Protein AF-A0AAP9NGS4-F1 (afdb_monomer_lite)

pLDDT: mean 83.51, std 16.22, range [37.78, 94.94]

Radius of gyration: 12.05 Å; chains: 1; bounding box: 30×24×32 Å

Structure (mmCIF, N/CA/C/O backbone):
data_AF-A0AAP9NGS4-F1
#
_entry.id   AF-A0AAP9NGS4-F1
#
loop_
_atom_site.group_PDB
_atom_site.id
_atom_site.type_symbol
_atom_site.label_atom_id
_atom_site.label_alt_id
_atom_site.label_comp_id
_atom_site.label_asym_id
_atom_site.label_entity_id
_atom_site.label_seq_id
_atom_site.pdbx_PDB_ins_code
_atom_site.Cartn_x
_atom_site.Cartn_y
_atom_site.Cartn_z
_atom_site.occupancy
_atom_site.B_iso_or_equiv
_atom_site.auth_seq_id
_atom_site.auth_comp_id
_atom_site.auth_asym_id
_atom_site.auth_atom_id
_atom_site.pdbx_PDB_model_num
ATOM 1 N N . MET A 1 1 ? 23.829 14.867 -18.191 1.00 37.78 1 MET A N 1
ATOM 2 C CA . MET A 1 1 ? 22.391 15.194 -18.119 1.00 37.78 1 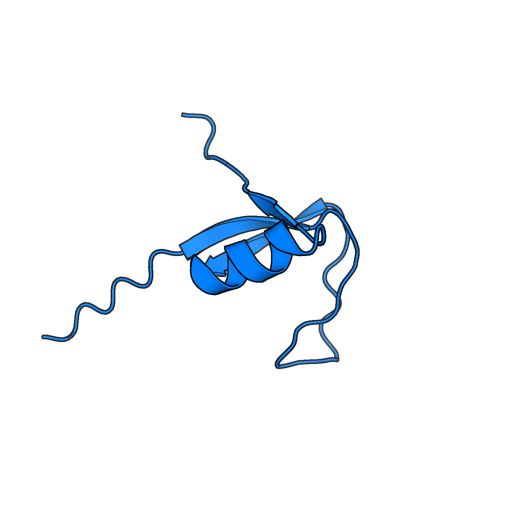MET A CA 1
ATOM 3 C C . MET A 1 1 ? 21.720 13.995 -17.481 1.00 37.78 1 MET A C 1
ATOM 5 O O . MET A 1 1 ? 21.527 12.990 -18.147 1.00 37.78 1 MET A O 1
ATOM 9 N N . GLU A 1 2 ? 21.522 14.040 -16.168 1.00 45.41 2 GLU A N 1
ATOM 10 C CA . GLU A 1 2 ? 20.921 12.950 -15.395 1.00 45.41 2 GLU A CA 1
ATOM 11 C C . GLU A 1 2 ? 19.398 13.046 -15.506 1.00 45.41 2 GLU A C 1
ATOM 13 O O . GLU A 1 2 ? 18.730 13.632 -14.660 1.00 45.41 2 GLU A O 1
ATOM 18 N N . THR A 1 3 ? 18.825 12.501 -16.576 1.00 43.72 3 THR A N 1
ATOM 19 C CA . THR A 1 3 ? 17.396 12.168 -16.596 1.00 43.72 3 THR A CA 1
ATOM 20 C C . THR A 1 3 ? 17.212 10.903 -15.775 1.00 43.72 3 THR A C 1
ATOM 22 O O . THR A 1 3 ? 17.167 9.795 -16.305 1.00 43.72 3 THR A O 1
ATOM 25 N N . ASN A 1 4 ? 17.171 11.068 -14.455 1.00 50.47 4 ASN A N 1
ATOM 26 C CA . ASN A 1 4 ? 16.733 10.028 -13.539 1.00 50.47 4 ASN A CA 1
ATOM 27 C C . ASN A 1 4 ? 15.202 9.949 -13.672 1.00 50.47 4 ASN A C 1
ATOM 29 O O . ASN A 1 4 ? 14.466 10.477 -12.840 1.00 50.47 4 ASN A O 1
ATOM 33 N N . ASN A 1 5 ? 14.725 9.375 -14.784 1.00 52.59 5 ASN A N 1
ATOM 34 C CA . ASN A 1 5 ? 13.333 8.965 -14.948 1.00 52.59 5 ASN A CA 1
ATOM 35 C C . ASN A 1 5 ? 13.089 7.843 -13.937 1.00 52.59 5 ASN A C 1
ATOM 37 O O . ASN A 1 5 ? 13.166 6.663 -14.264 1.00 52.59 5 ASN A O 1
ATOM 41 N N . LYS A 1 6 ? 12.865 8.208 -12.676 1.00 60.62 6 LYS A N 1
ATOM 42 C CA . LYS A 1 6 ? 12.306 7.295 -11.692 1.00 60.62 6 LYS A CA 1
ATOM 43 C C . LYS A 1 6 ? 10.878 7.046 -12.139 1.00 60.62 6 LYS A C 1
ATOM 45 O O . LYS A 1 6 ? 9.996 7.846 -11.851 1.00 60.62 6 LYS A O 1
ATOM 50 N N . GLU A 1 7 ? 10.688 5.998 -12.928 1.00 77.69 7 GLU A N 1
ATOM 51 C CA . GLU A 1 7 ? 9.366 5.510 -13.282 1.00 77.69 7 GLU A CA 1
ATOM 52 C C . GLU A 1 7 ? 8.634 5.214 -11.970 1.00 77.69 7 GLU A C 1
ATOM 54 O O . GLU A 1 7 ? 9.034 4.353 -11.175 1.00 77.69 7 GLU A O 1
ATOM 59 N N . THR A 1 8 ? 7.625 6.030 -11.686 1.00 84.50 8 THR A N 1
ATOM 60 C CA . THR A 1 8 ? 6.719 5.831 -10.569 1.00 84.50 8 THR A CA 1
ATOM 61 C C . THR A 1 8 ? 5.466 5.137 -11.073 1.00 84.50 8 THR A C 1
ATOM 63 O O . THR A 1 8 ? 5.015 5.334 -12.201 1.00 84.50 8 THR A O 1
ATOM 66 N N . VAL A 1 9 ? 4.918 4.274 -10.233 1.00 89.56 9 VAL A N 1
ATOM 67 C CA . VAL A 1 9 ? 3.701 3.517 -10.489 1.00 89.56 9 VAL A CA 1
ATOM 68 C C . VAL A 1 9 ? 2.738 3.750 -9.342 1.00 89.56 9 VAL A C 1
ATOM 70 O O . VAL A 1 9 ? 3.142 3.952 -8.191 1.00 89.56 9 VAL A O 1
ATOM 73 N N . LYS A 1 10 ? 1.449 3.725 -9.664 1.00 91.81 10 LYS A N 1
ATOM 74 C CA . LYS A 1 10 ? 0.398 3.841 -8.664 1.00 91.81 10 LYS A CA 1
ATOM 75 C C . LYS A 1 10 ? 0.088 2.478 -8.075 1.00 91.81 10 LYS A C 1
ATOM 77 O O . LYS A 1 10 ? -0.006 1.483 -8.792 1.00 91.81 10 LYS A O 1
ATOM 82 N N . VAL A 1 11 ? -0.071 2.447 -6.764 1.00 92.25 11 VAL A N 1
ATOM 83 C CA . VAL A 1 11 ? -0.512 1.285 -6.004 1.00 92.25 11 VAL A CA 1
ATOM 84 C C . VAL A 1 11 ? -1.634 1.692 -5.059 1.00 92.25 11 VAL A C 1
ATOM 86 O O . VAL A 1 11 ? -1.617 2.789 -4.509 1.00 92.25 11 VAL A O 1
ATOM 89 N N . GLU A 1 12 ? -2.600 0.813 -4.851 1.00 94.31 12 GLU A N 1
ATOM 90 C CA . GLU A 1 12 ? -3.664 0.975 -3.873 1.00 94.31 12 GLU A CA 1
ATOM 91 C C . GLU A 1 12 ? -3.317 0.138 -2.654 1.00 94.31 12 GLU A C 1
ATOM 93 O O . GLU A 1 12 ? -3.003 -1.045 -2.747 1.00 94.31 12 GLU A O 1
ATOM 98 N N . VAL A 1 13 ? -3.345 0.761 -1.487 1.00 94.94 13 VAL A N 1
ATOM 99 C CA . VAL A 1 13 ? -3.070 0.092 -0.221 1.00 94.94 13 VAL A CA 1
ATOM 100 C C . VAL A 1 13 ? -4.212 -0.877 0.084 1.00 94.94 13 VAL A C 1
ATOM 102 O O . VAL A 1 13 ? -5.349 -0.452 0.259 1.00 94.94 13 VAL A O 1
ATOM 105 N N . VAL A 1 14 ? -3.914 -2.165 0.232 1.00 94.81 14 VAL A N 1
ATOM 106 C CA . VAL A 1 14 ? -4.909 -3.199 0.578 1.00 94.81 14 VAL A CA 1
ATOM 107 C C . VAL A 1 14 ? -4.853 -3.604 2.046 1.00 94.81 14 VAL A C 1
ATOM 109 O O . VAL A 1 14 ? -5.837 -4.085 2.605 1.00 94.81 14 VAL A O 1
ATOM 112 N N . GLN A 1 15 ? -3.726 -3.348 2.713 1.00 93.50 15 GLN A N 1
ATOM 113 C CA . GLN A 1 15 ? -3.576 -3.520 4.155 1.00 93.50 15 GLN A CA 1
ATOM 114 C C . GLN A 1 15 ? -2.917 -2.291 4.771 1.00 93.50 15 GLN A C 1
ATOM 116 O O . GLN A 1 15 ? -1.999 -1.737 4.178 1.00 93.50 15 GLN A O 1
ATOM 121 N N . PRO A 1 16 ? -3.329 -1.850 5.970 1.00 93.62 16 PRO A N 1
ATOM 122 C CA . PRO A 1 16 ? -2.758 -0.655 6.560 1.00 93.62 16 PRO A CA 1
ATOM 123 C C . PRO A 1 16 ? -1.303 -0.894 6.981 1.00 93.62 16 PRO A C 1
ATOM 125 O O . PRO A 1 16 ? -1.008 -1.812 7.748 1.00 93.62 16 PRO A O 1
ATOM 128 N N . PHE A 1 17 ? -0.391 -0.034 6.529 1.00 91.88 17 PHE A N 1
ATOM 129 C CA . PHE A 1 17 ? 1.028 -0.098 6.883 1.00 91.88 17 PHE A CA 1
ATOM 130 C C . PHE A 1 17 ? 1.602 1.291 7.151 1.00 91.88 17 PHE A C 1
ATOM 132 O O . PHE A 1 17 ? 1.054 2.309 6.735 1.00 91.88 17 PHE A O 1
ATOM 139 N N . ARG A 1 18 ? 2.711 1.345 7.892 1.00 92.31 18 ARG A N 1
ATOM 140 C CA . ARG A 1 18 ? 3.419 2.601 8.172 1.00 92.31 18 ARG A CA 1
ATOM 141 C C . ARG A 1 18 ? 4.513 2.843 7.148 1.00 92.31 18 ARG A C 1
ATOM 143 O O . ARG A 1 18 ? 5.155 1.883 6.716 1.00 92.31 18 ARG A O 1
ATOM 150 N N . ASP A 1 19 ? 4.767 4.106 6.819 1.00 88.25 19 ASP A N 1
ATOM 151 C CA . ASP A 1 19 ? 5.907 4.430 5.969 1.00 88.25 19 ASP A CA 1
ATOM 152 C C . ASP A 1 19 ? 7.230 4.045 6.654 1.00 88.25 19 ASP A C 1
ATOM 154 O O . ASP A 1 19 ? 7.397 4.100 7.878 1.00 88.25 19 ASP A O 1
ATOM 158 N N . LYS A 1 20 ? 8.184 3.602 5.834 1.00 83.12 20 LYS A N 1
ATOM 159 C CA . LYS A 1 20 ? 9.498 3.147 6.301 1.00 83.12 20 LYS A CA 1
ATOM 160 C C . LYS A 1 20 ? 10.383 4.313 6.756 1.00 83.12 20 LYS A C 1
ATOM 162 O O . LYS A 1 20 ? 11.244 4.096 7.606 1.00 83.12 20 LYS A O 1
ATOM 167 N N . PHE A 1 21 ? 10.211 5.500 6.174 1.00 84.38 21 PHE A N 1
ATOM 168 C CA . PHE A 1 21 ? 10.977 6.703 6.497 1.00 84.38 21 PHE A CA 1
ATOM 169 C C . PHE A 1 21 ? 10.273 7.547 7.559 1.00 84.38 21 PHE A C 1
ATOM 171 O O . PHE A 1 21 ? 10.946 8.056 8.452 1.00 84.38 21 PHE A O 1
ATOM 178 N N . ASP A 1 22 ? 8.940 7.620 7.521 1.00 86.06 22 ASP A N 1
ATOM 179 C CA . ASP A 1 22 ? 8.148 8.337 8.518 1.00 86.06 22 ASP A CA 1
ATOM 180 C C . ASP A 1 22 ? 7.093 7.444 9.184 1.00 86.06 22 ASP A C 1
ATOM 182 O O . ASP A 1 22 ? 5.997 7.205 8.678 1.00 86.06 22 ASP A O 1
ATOM 186 N N . LYS A 1 23 ? 7.409 6.972 10.393 1.00 87.06 23 LYS A N 1
ATOM 187 C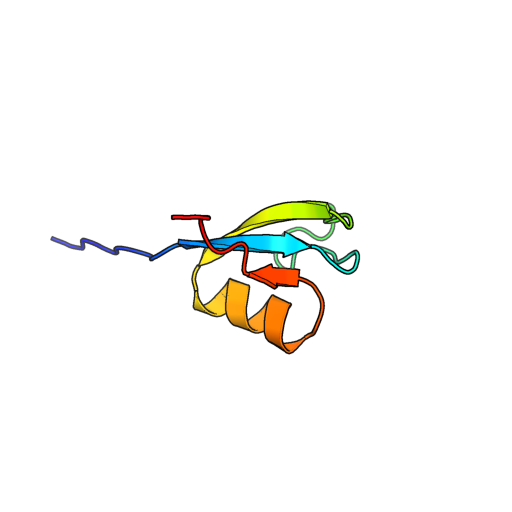 CA . LYS A 1 23 ? 6.514 6.094 11.165 1.00 87.06 23 LYS A CA 1
ATOM 188 C C . LYS A 1 23 ? 5.232 6.789 11.641 1.00 87.06 23 LYS A C 1
ATOM 190 O O . LYS A 1 23 ? 4.360 6.099 12.175 1.00 87.06 23 LYS A O 1
ATOM 195 N N . SER A 1 24 ? 5.121 8.110 11.491 1.00 91.44 24 SER A N 1
ATOM 196 C CA . SER A 1 24 ? 3.897 8.864 11.786 1.00 91.44 24 SER A CA 1
ATOM 197 C C . SER A 1 24 ? 2.881 8.735 10.653 1.00 91.44 24 SER A C 1
ATOM 199 O O . SER A 1 24 ? 1.683 8.892 10.884 1.00 91.44 24 SER A O 1
ATOM 201 N N . ILE A 1 25 ? 3.344 8.414 9.440 1.00 90.88 25 ILE A N 1
ATOM 202 C CA . ILE A 1 25 ? 2.488 8.198 8.279 1.00 90.88 25 ILE A CA 1
ATOM 203 C C . ILE A 1 25 ? 1.964 6.765 8.323 1.00 90.88 25 ILE A C 1
ATOM 205 O O . ILE A 1 25 ? 2.715 5.796 8.199 1.00 90.88 25 ILE A O 1
ATOM 209 N N . LEU A 1 26 ? 0.650 6.641 8.502 1.00 92.75 26 LEU A N 1
ATOM 210 C CA . LEU A 1 26 ? -0.079 5.388 8.372 1.00 92.75 26 LEU A CA 1
ATOM 211 C C . LEU A 1 26 ? -0.886 5.426 7.078 1.00 92.75 26 LEU A C 1
ATOM 213 O O . LEU A 1 26 ? -1.862 6.170 6.968 1.00 92.75 26 LEU A O 1
ATOM 217 N N . TYR A 1 27 ? -0.495 4.590 6.131 1.00 92.94 27 TYR A N 1
ATOM 218 C CA . TYR A 1 27 ? -1.254 4.348 4.921 1.00 92.94 27 TYR A CA 1
ATOM 219 C C . TYR A 1 27 ? -2.441 3.451 5.248 1.00 92.94 27 TYR A C 1
ATOM 221 O O . TYR A 1 27 ? -2.291 2.415 5.898 1.00 92.94 27 TYR A O 1
ATOM 229 N N . LYS A 1 28 ? -3.635 3.891 4.859 1.00 93.38 28 LYS A N 1
ATOM 230 C CA . LYS A 1 28 ? -4.892 3.185 5.119 1.00 93.38 28 LYS A CA 1
ATOM 231 C C . LYS A 1 28 ? -5.324 2.413 3.883 1.00 93.38 28 LYS A C 1
ATOM 233 O O . LYS A 1 28 ? -4.978 2.796 2.774 1.00 93.38 28 LYS A O 1
ATOM 238 N N . VAL A 1 29 ? -6.112 1.364 4.098 1.00 94.75 29 VAL A N 1
ATOM 239 C CA . VAL A 1 29 ? -6.717 0.580 3.013 1.00 94.75 29 VAL A CA 1
ATOM 240 C C . VAL A 1 29 ? -7.551 1.481 2.097 1.00 94.75 29 VAL A C 1
ATOM 242 O O . VAL A 1 29 ? -8.258 2.359 2.596 1.00 94.75 29 VAL A O 1
ATOM 245 N N . GLY A 1 30 ? -7.457 1.264 0.785 1.00 91.81 30 GLY A N 1
ATOM 246 C CA . GLY A 1 30 ? -8.115 2.052 -0.259 1.00 91.81 30 GLY A CA 1
ATOM 247 C C . GLY A 1 30 ? -7.417 3.375 -0.578 1.00 91.81 30 GLY A C 1
ATOM 248 O O . GLY A 1 30 ? -7.966 4.201 -1.298 1.00 91.81 30 GLY A O 1
ATOM 249 N N . GLN A 1 31 ? -6.235 3.629 -0.008 1.00 93.38 31 GLN A N 1
ATOM 250 C CA . GLN A 1 31 ? -5.466 4.820 -0.340 1.00 93.38 31 GLN A CA 1
ATOM 251 C C . GLN A 1 31 ? -4.558 4.547 -1.539 1.00 93.38 31 GLN A C 1
ATOM 253 O O . GLN A 1 31 ? -3.733 3.636 -1.499 1.00 93.38 31 GLN A O 1
ATOM 258 N N . GLU A 1 32 ? -4.661 5.377 -2.572 1.00 92.44 32 GLU A N 1
ATOM 259 C CA . GLU A 1 32 ? -3.758 5.339 -3.721 1.00 92.44 32 GLU A CA 1
ATOM 260 C C . GLU A 1 32 ? -2.451 6.077 -3.405 1.00 92.44 32 GLU A C 1
ATOM 262 O O . GLU A 1 32 ? -2.442 7.201 -2.895 1.00 92.44 32 GLU A O 1
ATOM 267 N N . LEU A 1 33 ? -1.330 5.431 -3.700 1.00 89.88 33 LEU A N 1
ATOM 268 C CA . LEU A 1 33 ? 0.020 5.930 -3.490 1.00 89.88 33 LEU A CA 1
ATOM 269 C C . LEU A 1 33 ? 0.816 5.796 -4.775 1.00 89.88 33 LEU A C 1
ATOM 271 O O . LEU A 1 33 ? 0.699 4.807 -5.489 1.00 89.88 33 LEU A O 1
ATOM 275 N N . GLU A 1 34 ? 1.668 6.772 -5.043 1.00 90.62 34 GLU A N 1
ATOM 276 C CA . GLU A 1 34 ? 2.587 6.721 -6.169 1.00 90.62 34 GLU A CA 1
ATOM 277 C C . GLU A 1 34 ? 4.000 6.458 -5.642 1.00 90.62 34 GLU A C 1
ATOM 279 O O . GLU A 1 34 ? 4.564 7.256 -4.889 1.00 90.62 34 GLU A O 1
ATOM 284 N N . PHE A 1 35 ? 4.551 5.299 -5.994 1.00 88.31 35 PHE A N 1
ATOM 285 C CA . PHE A 1 35 ? 5.868 4.856 -5.552 1.00 88.31 35 PHE A CA 1
ATOM 286 C C . PHE A 1 35 ? 6.763 4.532 -6.739 1.00 88.31 35 PHE A C 1
ATOM 288 O O . PHE A 1 35 ? 6.300 4.154 -7.807 1.00 88.31 35 PHE A O 1
ATOM 295 N N . GLU A 1 36 ? 8.075 4.627 -6.535 1.00 89.88 36 GLU A N 1
ATOM 296 C CA . GLU A 1 36 ? 9.055 4.072 -7.474 1.00 89.88 36 GLU A CA 1
ATOM 297 C C . GLU A 1 36 ? 8.808 2.567 -7.656 1.00 89.88 36 GLU A C 1
ATOM 299 O O . GLU A 1 36 ? 8.478 1.893 -6.676 1.00 89.88 36 GLU A O 1
ATOM 304 N N . ILE A 1 37 ? 9.024 2.030 -8.864 1.00 86.81 37 ILE A N 1
ATOM 305 C CA . ILE A 1 37 ? 8.772 0.610 -9.191 1.00 86.81 37 ILE A CA 1
ATOM 306 C C . ILE A 1 37 ? 9.313 -0.341 -8.114 1.00 86.81 37 ILE A C 1
ATOM 308 O O . ILE A 1 37 ? 8.575 -1.185 -7.617 1.00 86.81 37 ILE A O 1
ATOM 312 N N . ALA A 1 38 ? 10.564 -0.156 -7.678 1.00 88.50 38 ALA A N 1
ATOM 313 C CA . ALA A 1 38 ? 11.185 -1.007 -6.661 1.00 88.50 38 ALA A CA 1
ATOM 314 C C . ALA A 1 38 ? 10.471 -0.955 -5.295 1.00 88.50 38 ALA A C 1
ATOM 316 O O . ALA A 1 38 ? 10.408 -1.953 -4.581 1.00 88.50 38 ALA A O 1
ATOM 317 N N . ARG A 1 39 ? 9.924 0.207 -4.908 1.00 89.56 39 ARG A N 1
ATOM 318 C CA . ARG A 1 39 ? 9.138 0.334 -3.671 1.00 89.56 39 ARG A CA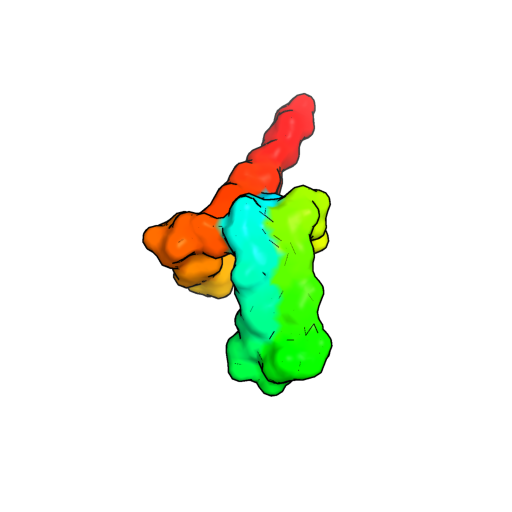 1
ATOM 319 C C . ARG A 1 39 ? 7.749 -0.252 -3.822 1.00 89.56 39 ARG A C 1
ATOM 321 O O . ARG A 1 39 ? 7.289 -0.912 -2.897 1.00 89.56 39 ARG A O 1
ATOM 328 N N . ALA A 1 40 ? 7.100 0.019 -4.949 1.00 90.25 40 ALA A N 1
ATOM 329 C CA . ALA A 1 40 ? 5.806 -0.553 -5.276 1.00 90.25 40 ALA A CA 1
ATOM 330 C C . ALA A 1 40 ? 5.879 -2.086 -5.248 1.00 90.25 40 ALA A C 1
ATOM 332 O O . ALA A 1 40 ? 5.055 -2.724 -4.607 1.00 90.25 40 ALA A O 1
ATOM 333 N N . GLU A 1 41 ? 6.929 -2.671 -5.825 1.00 91.06 41 GLU A N 1
ATOM 334 C CA . GLU A 1 41 ? 7.157 -4.115 -5.798 1.00 91.06 41 GLU A CA 1
ATOM 335 C C . GLU A 1 41 ? 7.356 -4.648 -4.371 1.00 91.06 41 GLU A C 1
ATOM 337 O O . GLU A 1 41 ? 6.747 -5.654 -4.020 1.00 91.06 41 GLU A O 1
ATOM 342 N N . ASP A 1 42 ? 8.109 -3.960 -3.500 1.00 91.88 42 ASP A N 1
ATOM 343 C CA . ASP A 1 42 ? 8.250 -4.358 -2.084 1.00 91.88 42 ASP A CA 1
ATOM 344 C C . ASP A 1 42 ? 6.895 -4.394 -1.365 1.00 91.88 42 ASP A C 1
ATOM 346 O O . ASP A 1 42 ? 6.569 -5.371 -0.692 1.00 91.88 42 ASP A O 1
ATOM 350 N N . VAL A 1 43 ? 6.070 -3.352 -1.514 1.00 91.19 43 VAL A N 1
ATOM 351 C CA . VAL A 1 43 ? 4.768 -3.307 -0.827 1.00 91.19 43 VAL A CA 1
ATOM 352 C C . VAL A 1 43 ? 3.761 -4.287 -1.430 1.00 91.19 43 VAL A C 1
ATOM 354 O O . VAL A 1 43 ? 2.969 -4.862 -0.685 1.00 91.19 43 VAL A O 1
ATOM 357 N N . VAL A 1 44 ? 3.821 -4.537 -2.740 1.00 92.00 44 VAL A N 1
ATOM 358 C CA . VAL A 1 44 ? 2.934 -5.484 -3.429 1.00 92.00 44 VAL A CA 1
ATOM 359 C C . VAL A 1 44 ? 3.313 -6.931 -3.127 1.00 92.00 44 VAL A C 1
ATOM 361 O O . VAL A 1 44 ? 2.458 -7.719 -2.731 1.00 92.00 44 VAL A O 1
ATOM 364 N N . THR A 1 45 ? 4.596 -7.289 -3.207 1.00 92.94 45 THR A N 1
ATOM 365 C CA . THR A 1 45 ? 5.079 -8.646 -2.874 1.00 92.94 45 THR A CA 1
ATOM 366 C C . THR A 1 45 ? 4.823 -9.018 -1.413 1.00 92.94 45 THR A C 1
ATOM 368 O O . THR A 1 45 ? 4.631 -10.191 -1.094 1.00 92.94 45 THR A O 1
ATOM 371 N N . ARG A 1 46 ? 4.759 -8.025 -0.519 1.00 91.81 46 ARG A N 1
ATOM 372 C CA . ARG A 1 46 ? 4.391 -8.199 0.895 1.00 91.81 46 ARG A CA 1
ATOM 373 C C . ARG A 1 46 ? 2.879 -8.227 1.141 1.00 91.81 46 ARG A C 1
ATOM 375 O O . ARG A 1 46 ? 2.474 -8.408 2.288 1.00 91.81 46 ARG A O 1
ATOM 382 N N . GLY A 1 47 ? 2.059 -8.041 0.105 1.00 91.88 47 GLY A N 1
ATOM 383 C CA . GLY A 1 47 ? 0.596 -8.015 0.194 1.00 91.88 47 GLY A CA 1
ATOM 384 C C . GLY A 1 47 ? 0.040 -6.790 0.926 1.00 91.88 47 GLY A C 1
ATOM 385 O O . GLY A 1 47 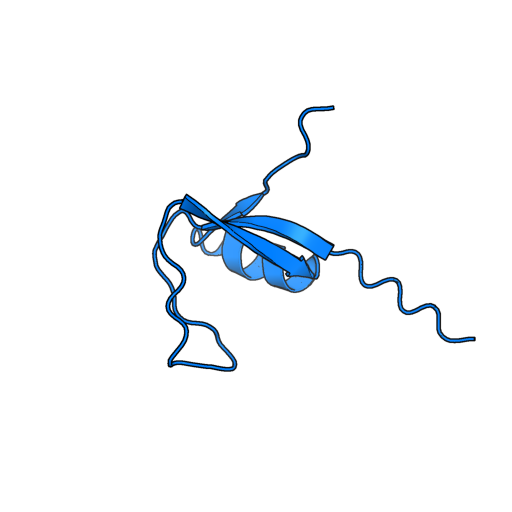? -1.034 -6.865 1.520 1.00 91.88 47 GLY A O 1
ATOM 386 N N . LEU A 1 48 ? 0.787 -5.681 0.945 1.00 93.31 48 LEU A N 1
ATOM 387 C CA . LEU A 1 48 ? 0.387 -4.428 1.591 1.00 93.31 48 LEU A CA 1
ATOM 388 C C . LEU A 1 48 ? -0.354 -3.489 0.633 1.00 93.31 48 LEU A C 1
ATOM 390 O O . LEU A 1 48 ? -1.207 -2.717 1.070 1.00 93.31 48 LEU A O 1
ATOM 394 N N . ALA A 1 49 ? -0.033 -3.552 -0.659 1.00 93.75 49 ALA A N 1
ATOM 395 C CA . ALA A 1 49 ? -0.670 -2.776 -1.717 1.00 93.75 49 ALA A CA 1
ATOM 396 C C . ALA A 1 49 ? -0.831 -3.618 -2.996 1.00 93.75 49 ALA A C 1
ATOM 398 O O . ALA A 1 49 ? -0.225 -4.678 -3.111 1.00 93.75 49 ALA A O 1
ATOM 399 N N . GLU A 1 50 ? -1.614 -3.146 -3.958 1.00 93.06 50 GLU A N 1
ATOM 400 C CA . GLU A 1 50 ? -1.782 -3.740 -5.289 1.00 93.06 50 GLU A CA 1
ATOM 401 C C . GLU A 1 50 ? -1.556 -2.678 -6.368 1.00 93.06 50 GLU A C 1
ATOM 403 O O . GLU A 1 50 ? -1.838 -1.504 -6.147 1.00 93.06 50 GLU A O 1
ATOM 408 N N . TYR A 1 51 ? -1.020 -3.048 -7.535 1.00 91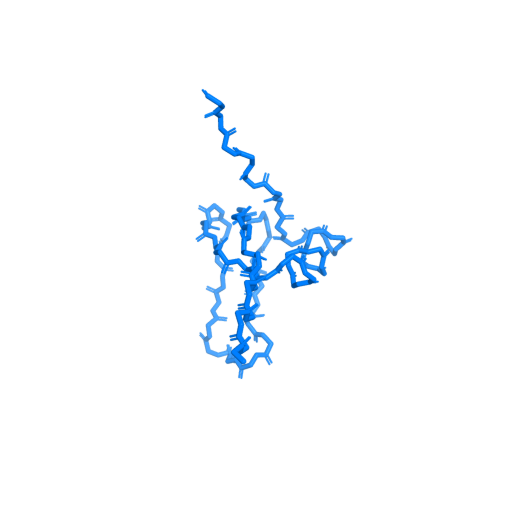.62 51 TYR A N 1
ATOM 409 C CA . TYR A 1 51 ? -0.798 -2.084 -8.619 1.00 91.62 51 TYR A CA 1
ATOM 410 C C . TYR A 1 51 ? -2.121 -1.549 -9.167 1.00 91.62 51 TYR A C 1
ATOM 412 O O . TYR A 1 51 ? -2.974 -2.313 -9.616 1.00 91.62 51 TYR A O 1
ATOM 420 N N . VAL A 1 52 ? -2.243 -0.225 -9.220 1.00 88.56 52 VAL A N 1
ATOM 421 C CA . VAL A 1 52 ? -3.340 0.452 -9.911 1.00 88.56 52 VAL A CA 1
ATOM 422 C C . VAL A 1 52 ? -2.901 0.616 -11.355 1.00 88.56 52 VAL A C 1
ATOM 424 O O . VAL A 1 52 ? -2.239 1.588 -11.725 1.00 88.56 52 VAL A O 1
ATOM 427 N N . TYR A 1 53 ? -3.208 -0.386 -12.175 1.00 71.94 53 TYR A N 1
ATOM 428 C CA . TYR A 1 53 ? -3.053 -0.248 -13.617 1.00 71.94 53 TYR A CA 1
ATOM 429 C C . TYR A 1 53 ? -3.935 0.914 -14.091 1.00 71.94 53 TYR A C 1
ATOM 431 O O . TYR A 1 53 ? -5.112 0.956 -13.720 1.00 71.94 53 TYR A O 1
ATOM 439 N N . PRO A 1 54 ? -3.426 1.850 -14.916 1.00 57.53 54 PRO A N 1
ATOM 440 C CA . PRO A 1 54 ? -4.320 2.762 -15.601 1.00 57.53 54 PRO A CA 1
ATOM 441 C C . PRO A 1 54 ? -5.266 1.913 -16.452 1.00 57.53 54 PRO A C 1
ATOM 443 O O . PRO A 1 54 ? -4.827 1.118 -17.287 1.00 57.53 54 PRO A O 1
ATOM 446 N N . VAL A 1 55 ? -6.568 2.048 -16.200 1.00 47.94 55 VAL A N 1
ATOM 447 C CA . VAL A 1 55 ? -7.586 1.598 -17.148 1.00 47.94 55 VAL A CA 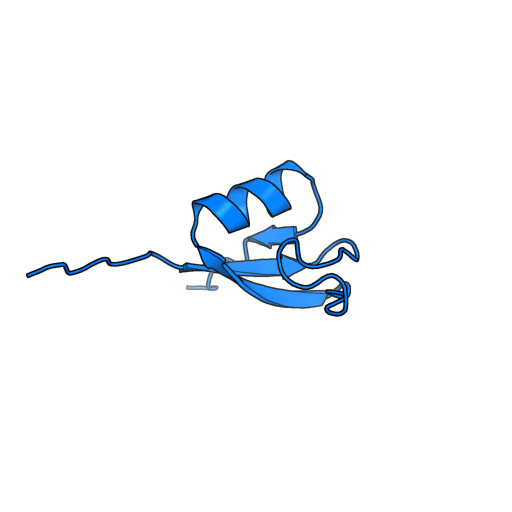1
ATOM 448 C C . VAL A 1 55 ? -7.317 2.411 -18.415 1.00 47.94 55 VAL A C 1
ATOM 450 O O . VAL A 1 55 ? -7.330 3.641 -18.348 1.00 47.94 55 VAL A O 1
ATOM 453 N N . GLY A 1 56 ? -6.905 1.723 -19.483 1.00 38.00 56 GLY A N 1
ATOM 454 C CA . GLY A 1 56 ? -6.458 2.334 -20.740 1.00 38.00 56 GLY A CA 1
ATOM 455 C C . GLY A 1 56 ? -7.475 3.258 -21.394 1.00 38.00 56 GLY A C 1
ATOM 456 O O . GLY A 1 56 ? -8.680 3.161 -21.070 1.00 38.00 56 GLY A O 1
#

Foldseek 3Di:
DDPPPQPKFKKFFQAWDADPVDNVDIRHGRDIDIGRPVVNCVCVVVVGIGTDDPPD

Sequence (56 aa):
METNNKETVKVEVVQPFRDKFDKSILYKVGQELEFEIARAEDVVTRGLAEYVYPVG

Organism: Bacteroides fragilis (NCBI:txid817)

Secondary structure (DSSP, 8-state):
-------EEEEEESS-EE-SS-TT-EEPTT-EEEEEHHHHHHHHHTTSEEE-----